Protein AF-A0AAV7WRU9-F1 (afdb_monomer_lite)

Radius of gyration: 47.86 Å; chains: 1; bounding box: 98×31×121 Å

Organism: Pleurodeles waltl (NCBI:txid8319)

Structure (mmCIF, N/CA/C/O backbone):
data_AF-A0AAV7WRU9-F1
#
_entry.id   AF-A0AAV7WRU9-F1
#
loop_
_atom_site.group_PDB
_atom_site.id
_atom_site.type_symbol
_atom_site.label_atom_id
_atom_site.label_alt_id
_atom_site.label_comp_id
_atom_site.label_asym_id
_atom_site.label_entity_id
_atom_site.label_seq_id
_atom_site.pdbx_PDB_ins_code
_atom_site.Cartn_x
_atom_site.Cartn_y
_atom_site.Cartn_z
_atom_site.occupancy
_atom_site.B_iso_or_equiv
_atom_site.auth_seq_id
_atom_site.auth_comp_id
_atom_site.auth_asym_id
_atom_site.auth_atom_id
_atom_site.pdbx_PDB_model_num
ATOM 1 N N . MET A 1 1 ? 52.475 -5.953 -62.722 1.00 72.75 1 MET A N 1
ATOM 2 C CA . MET A 1 1 ? 52.532 -5.851 -61.247 1.00 72.75 1 MET A CA 1
ATOM 3 C C . MET A 1 1 ? 51.825 -4.608 -60.719 1.00 72.75 1 MET A C 1
ATOM 5 O O . MET A 1 1 ? 50.774 -4.775 -60.128 1.00 72.75 1 MET A O 1
ATOM 9 N N . LEU A 1 2 ? 52.297 -3.385 -60.999 1.00 82.56 2 LEU A N 1
ATOM 10 C CA . LEU A 1 2 ? 51.701 -2.142 -60.461 1.00 82.56 2 LEU A CA 1
ATOM 11 C C . LEU A 1 2 ? 50.190 -1.971 -60.725 1.00 82.56 2 LEU A C 1
ATOM 13 O O . LEU A 1 2 ? 49.453 -1.582 -59.827 1.00 82.56 2 LEU A O 1
ATOM 17 N N . LYS A 1 3 ? 49.706 -2.308 -61.929 1.00 86.12 3 LYS A N 1
ATOM 18 C CA . LYS A 1 3 ? 48.269 -2.228 -62.259 1.00 86.12 3 LYS A CA 1
ATOM 19 C C . LYS A 1 3 ? 47.402 -3.217 -61.469 1.00 86.12 3 LYS A C 1
ATOM 21 O O . LYS A 1 3 ? 46.309 -2.851 -61.067 1.00 86.12 3 LYS A O 1
ATOM 26 N N . ALA A 1 4 ? 47.894 -4.434 -61.234 1.00 85.00 4 ALA A N 1
ATOM 27 C CA . ALA A 1 4 ? 47.168 -5.447 -60.463 1.00 85.00 4 ALA A CA 1
ATOM 28 C C . ALA A 1 4 ? 47.045 -5.021 -58.993 1.00 85.00 4 ALA A C 1
ATOM 30 O O . ALA A 1 4 ? 45.946 -4.988 -58.455 1.00 85.00 4 ALA A O 1
ATOM 31 N N . LEU A 1 5 ? 48.150 -4.544 -58.412 1.00 85.19 5 LEU A N 1
ATOM 32 C CA . LEU A 1 5 ? 48.191 -3.993 -57.054 1.00 85.19 5 LEU A CA 1
ATOM 33 C C . LEU A 1 5 ? 47.257 -2.783 -56.886 1.00 85.19 5 LEU A C 1
ATOM 35 O O . LEU A 1 5 ? 46.569 -2.650 -55.880 1.00 85.19 5 LEU A O 1
ATOM 39 N N . SER A 1 6 ? 47.187 -1.911 -57.897 1.00 91.25 6 SER A N 1
ATOM 40 C CA . SER A 1 6 ? 46.262 -0.773 -57.902 1.00 91.25 6 SER A CA 1
ATOM 41 C C . SER A 1 6 ? 44.791 -1.197 -57.980 1.00 91.25 6 SER A C 1
ATOM 43 O O . SER A 1 6 ? 43.951 -0.543 -57.364 1.00 91.25 6 SER A O 1
ATOM 45 N N . MET A 1 7 ? 44.466 -2.260 -58.722 1.00 90.06 7 MET A N 1
ATOM 46 C CA . MET A 1 7 ? 43.100 -2.791 -58.793 1.00 90.06 7 MET A CA 1
ATOM 47 C C . MET A 1 7 ? 42.691 -3.475 -57.487 1.00 90.06 7 MET A C 1
ATOM 49 O O . MET A 1 7 ? 41.582 -3.243 -57.015 1.00 90.06 7 MET A O 1
ATOM 53 N N . GLU A 1 8 ? 43.587 -4.247 -56.871 1.00 91.06 8 GLU A N 1
ATOM 54 C CA . GLU A 1 8 ? 43.353 -4.879 -55.566 1.00 91.06 8 GLU A CA 1
ATOM 55 C C . GLU A 1 8 ? 43.138 -3.841 -54.458 1.00 91.06 8 GLU A C 1
ATOM 57 O O . GLU A 1 8 ? 42.189 -3.956 -53.686 1.00 91.06 8 GLU A O 1
ATOM 62 N N . LEU A 1 9 ? 43.950 -2.777 -54.422 1.00 90.81 9 LEU A N 1
ATOM 63 C CA . LEU A 1 9 ? 43.770 -1.665 -53.481 1.00 90.81 9 LEU A CA 1
ATOM 64 C C . LEU A 1 9 ? 42.423 -0.962 -53.662 1.00 90.81 9 LEU A C 1
ATOM 66 O O . LEU A 1 9 ? 41.749 -0.662 -52.678 1.00 90.81 9 LEU A O 1
ATOM 70 N N . LYS A 1 10 ? 42.020 -0.710 -54.912 1.00 93.38 10 LYS A N 1
ATOM 71 C CA . LYS A 1 10 ? 40.733 -0.078 -55.218 1.00 93.38 10 LYS A CA 1
ATOM 72 C C . LYS A 1 10 ? 39.566 -0.961 -54.774 1.00 93.38 10 LYS A C 1
ATOM 74 O O . LYS A 1 10 ? 38.662 -0.476 -54.102 1.00 93.38 10 LYS A O 1
ATOM 79 N N . HIS A 1 11 ? 39.632 -2.254 -55.078 1.00 92.31 11 HIS A N 1
ATOM 80 C CA . HIS A 1 11 ? 38.611 -3.214 -54.676 1.00 92.31 11 HIS A CA 1
ATOM 81 C C . HIS A 1 11 ? 38.521 -3.366 -53.147 1.00 92.31 11 HIS A C 1
ATOM 83 O O . HIS A 1 11 ? 37.426 -3.396 -52.586 1.00 92.31 11 HIS A O 1
ATOM 89 N N . GLY A 1 12 ? 39.663 -3.387 -52.451 1.00 92.81 12 GLY A N 1
ATOM 90 C CA . GLY A 1 12 ? 39.713 -3.401 -50.988 1.00 92.81 12 GLY A CA 1
ATOM 91 C C . GLY A 1 12 ? 39.088 -2.151 -50.360 1.00 92.81 12 GLY A C 1
ATOM 92 O O . GLY A 1 12 ? 38.331 -2.262 -49.395 1.00 92.81 12 GLY A O 1
ATOM 93 N N . PHE A 1 13 ? 39.337 -0.970 -50.936 1.00 92.75 13 PHE A N 1
ATOM 94 C CA .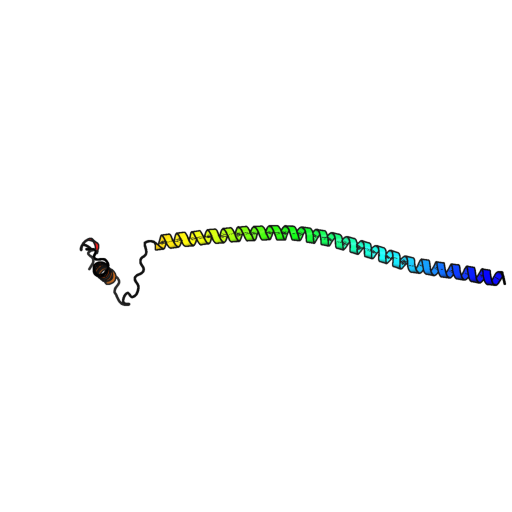 PHE A 1 13 ? 38.702 0.280 -50.507 1.00 92.75 13 PHE A CA 1
ATOM 95 C C . PHE A 1 13 ? 37.187 0.272 -50.726 1.00 92.75 13 PHE A C 1
ATOM 97 O O . PHE A 1 13 ? 36.445 0.649 -49.824 1.00 92.75 13 PHE A O 1
ATOM 104 N N . GLU A 1 14 ? 36.726 -0.182 -51.892 1.00 94.00 14 GLU A N 1
ATOM 105 C CA . GLU A 1 14 ? 35.298 -0.281 -52.217 1.00 94.00 14 GLU A CA 1
ATOM 106 C C . GLU A 1 14 ? 34.573 -1.252 -51.276 1.00 94.00 14 GLU A C 1
ATO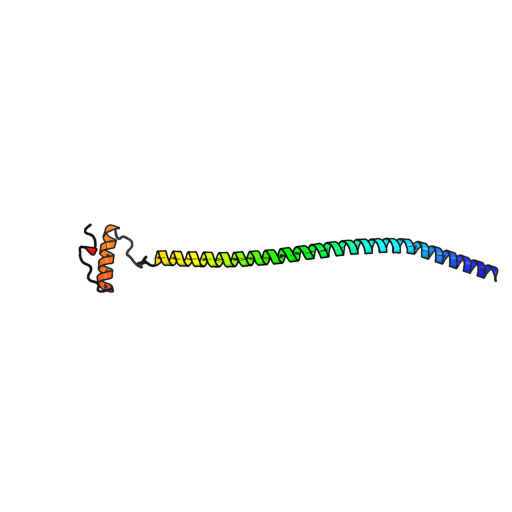M 108 O O . GLU A 1 14 ? 33.502 -0.932 -50.766 1.00 94.00 14 GLU A O 1
ATOM 113 N N . THR A 1 15 ? 35.194 -2.394 -50.970 1.00 94.06 15 THR A N 1
ATOM 114 C CA . THR A 1 15 ? 34.642 -3.399 -50.048 1.00 94.06 15 THR A CA 1
ATOM 115 C C . THR A 1 15 ? 34.591 -2.871 -48.614 1.00 94.06 15 THR A C 1
ATOM 117 O O . THR A 1 15 ? 33.576 -2.992 -47.934 1.00 94.06 15 THR A O 1
ATOM 120 N N . SER A 1 16 ? 35.665 -2.223 -48.153 1.00 92.81 16 SER A N 1
ATOM 121 C CA . SER A 1 16 ? 35.708 -1.590 -46.830 1.00 92.81 16 SER A CA 1
ATOM 122 C C . SER A 1 16 ? 34.661 -0.478 -46.700 1.00 92.81 16 SER A C 1
ATOM 124 O O . SER A 1 16 ? 33.972 -0.385 -45.685 1.00 92.81 16 SER A O 1
ATOM 126 N N . HIS A 1 17 ? 34.484 0.330 -47.748 1.00 92.94 17 HIS A N 1
ATOM 127 C CA . HIS A 1 17 ? 33.475 1.382 -47.775 1.00 92.94 17 HIS A CA 1
ATOM 128 C C . HIS A 1 17 ? 32.049 0.817 -47.759 1.00 92.94 17 HIS A C 1
ATOM 130 O O . HIS A 1 17 ? 31.215 1.305 -46.998 1.00 92.94 17 HIS A O 1
ATOM 136 N N . ALA A 1 18 ? 31.779 -0.240 -48.530 1.00 92.44 18 ALA A N 1
ATOM 137 C CA . ALA A 1 18 ? 30.492 -0.931 -48.509 1.00 92.44 18 ALA A CA 1
ATOM 138 C C . ALA A 1 18 ? 30.169 -1.472 -47.107 1.00 92.44 18 ALA A C 1
ATOM 140 O O . ALA A 1 18 ? 29.094 -1.188 -46.580 1.00 92.44 18 ALA A O 1
ATOM 141 N N . ASN A 1 19 ? 31.134 -2.126 -46.453 1.00 93.00 19 ASN A N 1
ATOM 142 C CA . ASN A 1 19 ? 30.974 -2.625 -45.085 1.00 93.00 19 ASN A CA 1
ATOM 143 C C . ASN A 1 19 ? 30.721 -1.485 -44.078 1.00 93.00 19 ASN A C 1
ATOM 145 O O . ASN A 1 19 ? 29.903 -1.623 -43.171 1.00 93.00 19 ASN A O 1
ATOM 149 N N . GLN A 1 20 ? 31.390 -0.335 -44.229 1.00 92.06 20 GLN A N 1
ATOM 150 C CA . GLN A 1 20 ? 31.143 0.837 -43.377 1.00 92.06 20 GLN A CA 1
ATOM 151 C C . GLN A 1 20 ? 29.724 1.392 -43.536 1.00 92.06 20 GLN A C 1
ATOM 153 O O . GLN A 1 20 ? 29.113 1.799 -42.548 1.00 92.06 20 GLN A O 1
ATOM 158 N N . VAL A 1 21 ? 29.204 1.431 -44.764 1.00 91.69 21 VAL A N 1
ATOM 159 C CA . VAL A 1 21 ? 27.832 1.879 -45.036 1.00 91.69 21 VAL A CA 1
ATOM 160 C C . VAL A 1 21 ? 26.822 0.879 -44.475 1.00 91.69 21 VAL A C 1
ATOM 162 O O . VAL A 1 21 ? 25.853 1.293 -43.840 1.00 91.69 21 VAL A O 1
ATOM 165 N N . GLU A 1 22 ? 27.077 -0.420 -44.637 1.00 93.62 22 GLU A N 1
ATOM 166 C CA . GLU A 1 22 ? 26.208 -1.488 -44.137 1.00 93.62 22 GLU A CA 1
ATOM 167 C C . GLU A 1 22 ? 26.091 -1.478 -42.607 1.00 93.62 22 GLU A C 1
ATOM 169 O O . GLU A 1 22 ? 24.999 -1.659 -42.080 1.00 93.62 22 GLU A O 1
ATOM 174 N N . ILE A 1 23 ? 27.181 -1.195 -41.884 1.00 95.06 23 ILE A N 1
ATOM 175 C CA . ILE A 1 23 ? 27.183 -1.152 -40.410 1.00 95.06 23 ILE A CA 1
ATOM 176 C C . ILE A 1 23 ? 26.592 0.160 -39.867 1.00 95.06 23 ILE A C 1
ATOM 178 O O . ILE A 1 23 ? 26.056 0.187 -38.757 1.00 95.06 23 ILE A O 1
ATOM 182 N N . ARG A 1 24 ? 26.645 1.256 -40.635 1.00 95.19 24 ARG A N 1
ATOM 183 C CA . ARG A 1 24 ? 26.148 2.567 -40.191 1.00 95.19 24 ARG A CA 1
ATOM 184 C C . ARG A 1 24 ? 24.655 2.539 -39.851 1.00 95.19 24 ARG A C 1
ATOM 186 O O . ARG A 1 24 ? 24.286 3.029 -38.789 1.00 95.19 24 ARG A O 1
ATOM 193 N N . GLY A 1 25 ? 23.822 1.953 -40.712 1.00 93.25 25 GLY A N 1
ATOM 194 C CA . GLY A 1 25 ? 22.370 1.880 -40.497 1.00 93.25 25 GLY A CA 1
ATOM 195 C C . GLY A 1 25 ? 21.992 1.172 -39.185 1.00 93.25 25 GLY A C 1
ATOM 196 O O . GLY A 1 25 ? 21.334 1.778 -38.341 1.00 93.25 25 GLY A O 1
ATOM 197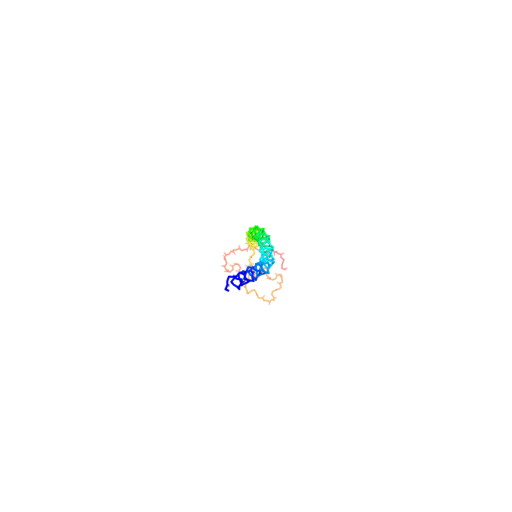 N N . PRO A 1 26 ? 22.477 -0.060 -38.941 1.00 95.31 26 PRO A N 1
ATOM 198 C CA . PRO A 1 26 ? 22.292 -0.757 -37.672 1.00 95.31 26 PRO A CA 1
ATOM 199 C C . PRO A 1 26 ? 22.780 0.031 -36.451 1.00 95.31 26 PRO A C 1
ATOM 201 O O . PRO A 1 26 ? 22.123 0.001 -35.414 1.00 95.31 26 PRO A O 1
ATOM 204 N N . CYS A 1 27 ? 23.904 0.751 -36.552 1.00 95.62 27 CYS A N 1
ATOM 205 C CA . CYS A 1 27 ? 24.388 1.604 -35.463 1.00 95.62 27 CYS A CA 1
ATOM 206 C C . CYS A 1 27 ? 23.437 2.773 -35.167 1.00 95.62 27 CYS A C 1
ATOM 208 O O . CYS A 1 27 ? 23.188 3.070 -34.000 1.00 95.62 27 CYS A O 1
ATOM 210 N N . GLU A 1 28 ? 22.883 3.416 -36.196 1.00 96.00 28 GLU A N 1
ATOM 211 C CA . GLU A 1 28 ? 21.889 4.486 -36.035 1.00 96.00 28 GLU A CA 1
ATOM 212 C C . GLU A 1 28 ? 20.586 3.954 -35.420 1.00 96.00 28 GLU A C 1
ATOM 214 O O . GLU A 1 28 ? 20.026 4.573 -34.514 1.00 96.00 28 GLU A O 1
ATOM 219 N N . ASP A 1 29 ? 20.130 2.777 -35.851 1.00 96.38 29 ASP A N 1
ATOM 220 C CA . ASP A 1 29 ? 18.936 2.130 -35.302 1.00 96.38 29 ASP A CA 1
ATOM 221 C C . ASP A 1 29 ? 19.129 1.687 -33.847 1.00 96.38 29 ASP A C 1
ATOM 223 O O . ASP A 1 29 ? 18.219 1.821 -33.025 1.00 96.38 29 ASP A O 1
ATOM 227 N N . LEU A 1 30 ? 20.316 1.179 -33.501 1.00 97.56 30 LEU A N 1
ATOM 228 C CA . LEU A 1 30 ? 20.677 0.886 -32.115 1.00 97.56 30 LEU A CA 1
ATOM 229 C C . LEU A 1 30 ? 20.728 2.161 -31.271 1.00 97.56 30 LEU A C 1
ATOM 231 O O . LEU A 1 30 ? 20.231 2.140 -30.148 1.00 97.56 30 LEU A O 1
ATOM 235 N N . GLY A 1 31 ? 21.254 3.262 -31.816 1.00 97.69 31 GLY A N 1
ATOM 236 C CA . GLY A 1 31 ? 21.243 4.571 -31.161 1.00 97.69 31 GLY A CA 1
ATOM 237 C C . GLY A 1 31 ? 19.827 5.008 -30.788 1.00 97.69 31 GLY A C 1
ATOM 238 O O . GLY A 1 31 ? 19.549 5.251 -29.619 1.00 97.69 31 GLY A O 1
ATOM 239 N N . LYS A 1 32 ? 18.893 4.965 -31.747 1.00 97.31 32 LYS A N 1
ATOM 240 C CA . LYS A 1 32 ? 17.478 5.294 -31.494 1.00 97.31 32 LYS A CA 1
ATOM 241 C C . LYS A 1 32 ? 16.847 4.398 -30.430 1.00 97.31 32 LYS A C 1
ATOM 243 O O . LYS A 1 32 ? 16.132 4.879 -29.561 1.00 97.31 32 LYS A O 1
ATOM 248 N N . LYS A 1 33 ? 17.126 3.089 -30.465 1.00 97.69 33 LYS A N 1
ATOM 249 C CA . LYS A 1 33 ? 16.615 2.155 -29.447 1.00 97.69 33 LYS A CA 1
ATOM 250 C C . LYS A 1 33 ? 17.161 2.462 -28.055 1.00 97.69 33 LYS A C 1
ATOM 252 O O . LYS A 1 33 ? 16.435 2.289 -27.080 1.00 97.69 33 LYS A O 1
ATOM 257 N N . ILE A 1 34 ? 18.423 2.873 -27.954 1.00 98.06 34 ILE A N 1
ATOM 258 C CA . ILE A 1 34 ? 19.029 3.277 -26.682 1.00 98.06 34 ILE A CA 1
ATOM 259 C C . ILE A 1 34 ? 18.340 4.537 -26.157 1.00 98.06 34 ILE A C 1
ATOM 261 O O . ILE A 1 34 ? 17.955 4.551 -24.990 1.00 98.06 34 ILE A O 1
ATOM 265 N N . ASP A 1 35 ? 18.114 5.536 -27.010 1.00 97.94 35 ASP A N 1
ATOM 266 C CA . ASP A 1 35 ? 17.428 6.774 -26.628 1.00 97.94 35 ASP A CA 1
ATOM 267 C C . ASP A 1 35 ? 15.986 6.505 -26.162 1.00 97.94 35 ASP A C 1
ATOM 269 O O . ASP A 1 35 ? 15.568 6.987 -25.106 1.00 97.94 35 ASP A O 1
ATOM 273 N N . ASP A 1 36 ? 15.249 5.652 -26.879 1.00 98.25 36 ASP A N 1
ATOM 274 C CA . ASP A 1 36 ? 13.893 5.237 -26.500 1.00 98.25 36 ASP A CA 1
ATOM 275 C C . ASP A 1 36 ? 13.872 4.512 -25.145 1.00 98.25 36 ASP A C 1
ATOM 277 O O . ASP A 1 36 ? 13.006 4.758 -24.298 1.00 98.25 36 ASP A O 1
ATOM 281 N N . LEU A 1 37 ? 14.820 3.598 -24.915 1.00 98.12 37 LEU A N 1
ATOM 282 C CA . LEU A 1 37 ? 14.936 2.883 -23.642 1.00 98.12 37 LEU A CA 1
ATOM 283 C C . LEU A 1 37 ? 15.341 3.817 -22.499 1.00 98.12 37 LEU A C 1
ATOM 285 O O . LEU A 1 37 ? 14.823 3.663 -21.391 1.00 98.12 37 LEU A O 1
ATOM 289 N N . ALA A 1 38 ? 16.210 4.794 -22.755 1.00 98.00 38 ALA A N 1
ATOM 290 C CA . ALA A 1 38 ? 16.583 5.809 -21.779 1.00 98.00 38 ALA A CA 1
ATOM 291 C C . ALA A 1 38 ? 15.369 6.663 -21.385 1.00 98.00 38 ALA A C 1
ATOM 293 O O . ALA A 1 38 ? 15.104 6.832 -20.195 1.00 98.00 38 ALA A O 1
ATOM 294 N N . GLY A 1 39 ? 14.567 7.105 -22.360 1.00 98.06 39 GLY A N 1
ATOM 295 C CA . GLY A 1 39 ? 13.333 7.852 -22.102 1.00 98.06 39 GLY A CA 1
ATOM 296 C C . GLY A 1 39 ? 12.315 7.052 -21.286 1.00 98.06 39 GLY A C 1
ATOM 297 O O . GLY A 1 39 ? 11.758 7.553 -20.309 1.00 98.06 39 GLY A O 1
ATOM 298 N N . ARG A 1 40 ? 12.118 5.772 -21.624 1.00 97.94 40 ARG A N 1
ATOM 299 C CA . ARG A 1 40 ? 11.243 4.871 -20.852 1.00 97.94 40 ARG A CA 1
ATOM 300 C C . ARG A 1 40 ? 11.745 4.642 -19.429 1.00 97.94 40 ARG A C 1
ATOM 302 O O . ARG A 1 40 ? 10.934 4.553 -18.514 1.00 97.94 40 ARG A O 1
ATOM 309 N N . THR A 1 41 ? 13.059 4.536 -19.247 1.00 97.88 41 THR A N 1
ATOM 310 C CA . THR A 1 41 ? 13.668 4.358 -17.923 1.00 97.88 41 THR A CA 1
ATOM 311 C C . THR A 1 41 ? 13.436 5.593 -17.060 1.00 97.88 41 THR A C 1
ATOM 313 O O . THR A 1 41 ? 12.950 5.452 -15.944 1.00 97.88 41 THR A O 1
ATOM 316 N N . ALA A 1 42 ? 13.661 6.793 -17.601 1.00 97.50 42 ALA A N 1
ATOM 317 C CA . ALA A 1 42 ? 13.409 8.043 -16.887 1.00 97.50 42 ALA A CA 1
ATOM 318 C C . ALA A 1 42 ? 11.937 8.188 -16.458 1.00 97.50 42 ALA A C 1
ATOM 320 O O . ALA A 1 42 ? 11.657 8.537 -15.314 1.00 97.50 42 ALA A O 1
ATOM 321 N N . ALA A 1 43 ? 10.991 7.853 -17.344 1.00 97.94 43 ALA A N 1
ATOM 322 C CA . ALA A 1 43 ? 9.564 7.896 -17.019 1.00 97.94 43 ALA A CA 1
ATOM 323 C C . ALA A 1 43 ? 9.186 6.913 -15.894 1.00 97.94 43 ALA A C 1
ATOM 325 O O . ALA A 1 43 ? 8.430 7.260 -14.990 1.00 97.94 43 ALA A O 1
ATOM 326 N N . LEU A 1 44 ? 9.740 5.694 -15.919 1.00 97.88 44 LEU A N 1
ATOM 327 C CA . LEU A 1 44 ? 9.517 4.706 -14.860 1.00 97.88 44 LEU A CA 1
ATOM 328 C C . LEU A 1 44 ? 10.141 5.135 -13.528 1.00 97.88 44 LEU A C 1
ATOM 330 O O . LEU A 1 44 ? 9.559 4.887 -12.475 1.00 97.88 44 LEU A O 1
ATOM 334 N N . GLU A 1 45 ? 11.311 5.771 -13.550 1.00 97.88 45 GLU A N 1
ATOM 335 C CA . GLU A 1 45 ? 11.944 6.310 -12.343 1.00 97.88 45 GLU A CA 1
ATOM 336 C C . GLU A 1 45 ? 11.089 7.408 -11.700 1.00 97.88 45 GLU A C 1
ATOM 338 O O . GLU A 1 45 ? 10.918 7.412 -10.478 1.00 97.88 45 GLU A O 1
ATOM 343 N N . GLU A 1 46 ? 10.502 8.290 -12.510 1.00 97.50 46 GLU A N 1
ATOM 344 C CA . GLU A 1 46 ? 9.572 9.320 -12.043 1.00 97.50 46 GLU A CA 1
ATOM 345 C C . GLU A 1 46 ? 8.299 8.705 -11.443 1.00 97.50 46 GLU A C 1
ATOM 347 O O . GLU A 1 46 ? 7.908 9.055 -10.326 1.00 97.50 46 GLU A O 1
ATOM 352 N N . GLU A 1 47 ? 7.692 7.732 -12.128 1.00 98.00 47 GLU A N 1
ATOM 353 C CA . GLU A 1 47 ? 6.496 7.034 -11.645 1.00 98.00 47 GLU A CA 1
ATOM 354 C C . GLU A 1 47 ? 6.764 6.306 -10.320 1.00 98.00 47 GLU A C 1
ATOM 356 O O . GLU A 1 47 ? 5.998 6.431 -9.362 1.00 98.00 47 GLU A O 1
ATOM 361 N N . VAL A 1 48 ? 7.892 5.596 -10.218 1.00 97.62 48 VAL A N 1
ATOM 362 C CA . VAL A 1 48 ? 8.321 4.942 -8.974 1.00 97.62 48 VAL A CA 1
ATOM 363 C C . VAL A 1 48 ? 8.569 5.972 -7.872 1.00 97.62 48 VAL A C 1
ATOM 365 O O . VAL A 1 48 ? 8.235 5.714 -6.713 1.00 97.62 48 VAL A O 1
ATOM 368 N N . GLY A 1 49 ? 9.126 7.137 -8.209 1.00 96.75 49 GLY A N 1
ATOM 369 C CA . GLY A 1 49 ? 9.270 8.264 -7.291 1.00 96.75 49 GLY A CA 1
ATOM 370 C C . GLY A 1 49 ? 7.923 8.711 -6.722 1.00 96.75 49 GLY A C 1
ATOM 371 O O . GLY A 1 49 ? 7.767 8.778 -5.501 1.00 96.75 49 GLY A O 1
A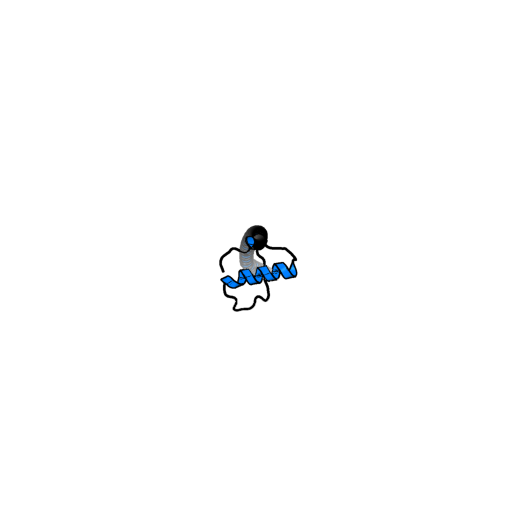TOM 372 N N . GLY A 1 50 ? 6.930 8.925 -7.587 1.00 97.75 50 GLY A N 1
ATOM 373 C CA . GLY A 1 50 ? 5.568 9.285 -7.186 1.00 97.75 50 GLY A CA 1
ATOM 374 C C . GLY A 1 50 ? 4.897 8.212 -6.325 1.00 97.75 50 GLY A C 1
ATOM 375 O O . GLY A 1 50 ? 4.357 8.513 -5.259 1.00 97.75 50 GLY A O 1
ATOM 376 N N . LEU A 1 51 ? 4.997 6.940 -6.721 1.00 97.69 51 LEU A N 1
ATOM 377 C CA . LEU A 1 51 ? 4.433 5.820 -5.962 1.00 97.69 51 LEU A CA 1
ATOM 378 C C . LEU A 1 51 ? 5.042 5.695 -4.562 1.00 97.69 51 LEU A C 1
ATOM 380 O O . LEU A 1 51 ? 4.326 5.372 -3.615 1.00 97.69 51 LEU A O 1
ATOM 384 N N . ARG A 1 52 ? 6.340 5.976 -4.394 1.00 97.31 52 ARG A N 1
ATOM 385 C CA . ARG A 1 52 ? 6.978 5.978 -3.067 1.00 97.31 52 ARG A CA 1
ATOM 386 C C . ARG A 1 52 ? 6.362 7.020 -2.141 1.00 97.31 52 ARG A C 1
ATOM 388 O O . ARG A 1 52 ? 6.117 6.701 -0.982 1.00 97.31 52 ARG A O 1
ATOM 395 N N . VAL A 1 53 ? 6.084 8.223 -2.645 1.00 97.06 53 VAL A N 1
ATOM 396 C CA . VAL A 1 53 ? 5.434 9.283 -1.858 1.00 97.06 53 VAL A CA 1
ATOM 397 C C . VAL A 1 53 ? 4.046 8.830 -1.408 1.00 97.06 53 VAL A C 1
ATOM 399 O O . VAL A 1 53 ? 3.760 8.843 -0.213 1.00 97.06 53 VAL A O 1
ATOM 402 N N . VAL A 1 54 ? 3.233 8.317 -2.336 1.00 97.88 54 VAL A N 1
ATOM 403 C CA . VAL A 1 54 ? 1.882 7.811 -2.034 1.00 97.88 54 VAL A CA 1
ATOM 404 C C . VAL A 1 54 ? 1.916 6.675 -1.007 1.00 97.88 54 VAL A C 1
ATOM 406 O O . VAL A 1 54 ? 1.070 6.600 -0.117 1.00 97.88 54 VAL A O 1
ATOM 409 N N . VAL A 1 55 ? 2.899 5.775 -1.095 1.00 98.25 55 VAL A N 1
ATOM 410 C CA . VAL A 1 55 ? 3.060 4.683 -0.125 1.00 98.25 55 VAL A CA 1
ATOM 411 C C . VAL A 1 55 ? 3.363 5.215 1.276 1.00 98.25 55 VAL A C 1
ATOM 413 O O . VAL A 1 55 ? 2.789 4.707 2.239 1.00 98.25 55 VAL A O 1
ATOM 416 N N . GLU A 1 56 ? 4.232 6.215 1.413 1.00 97.38 56 GLU A N 1
ATOM 417 C CA . GLU A 1 56 ? 4.531 6.808 2.722 1.00 97.38 56 GLU A CA 1
ATOM 418 C C . GLU A 1 56 ? 3.329 7.567 3.299 1.00 97.38 56 GLU A C 1
ATOM 420 O O . GLU A 1 56 ? 3.009 7.395 4.476 1.00 97.38 56 GLU A O 1
ATOM 425 N N . GLU A 1 57 ? 2.590 8.309 2.473 1.00 98.00 57 GLU A N 1
ATOM 426 C CA . GLU A 1 57 ? 1.343 8.963 2.893 1.00 98.00 57 GLU A CA 1
ATOM 427 C C . GLU A 1 57 ? 0.302 7.944 3.379 1.00 98.00 57 GLU A C 1
ATOM 429 O O . GLU A 1 57 ? -0.298 8.113 4.442 1.00 98.00 57 GLU A O 1
ATOM 434 N N . ASN A 1 58 ? 0.129 6.836 2.655 1.00 97.94 58 ASN A N 1
ATOM 435 C CA . ASN A 1 58 ? -0.793 5.772 3.049 1.00 97.94 58 ASN A CA 1
ATOM 436 C C . ASN A 1 58 ? -0.364 5.079 4.350 1.00 97.94 58 ASN A C 1
ATOM 438 O O . ASN A 1 58 ? -1.213 4.747 5.179 1.00 97.94 58 ASN A O 1
ATOM 442 N N . LYS A 1 59 ? 0.941 4.861 4.563 1.00 98.00 59 LYS A N 1
ATOM 443 C CA . LYS A 1 59 ? 1.448 4.313 5.833 1.00 98.00 59 LYS A CA 1
ATOM 444 C C . LYS A 1 59 ? 1.098 5.222 7.004 1.00 98.00 59 LYS A C 1
ATOM 446 O O . LYS A 1 59 ? 0.664 4.725 8.044 1.00 98.00 59 LYS A O 1
ATOM 451 N N . GLU A 1 60 ? 1.255 6.528 6.822 1.00 97.56 60 GLU A N 1
ATOM 452 C CA . GLU A 1 60 ? 0.923 7.516 7.841 1.00 97.56 60 GLU A CA 1
ATOM 453 C C . GLU A 1 60 ? -0.581 7.534 8.140 1.00 97.56 60 GLU A C 1
ATOM 455 O O . GLU A 1 60 ? -0.987 7.471 9.300 1.00 97.56 60 GLU A O 1
ATOM 460 N N . GLN A 1 61 ? -1.425 7.500 7.107 1.00 97.81 61 GLN A N 1
ATOM 461 C CA . GLN A 1 61 ? -2.876 7.394 7.282 1.00 97.81 61 GLN A CA 1
ATOM 462 C C . GLN A 1 61 ? -3.276 6.128 8.051 1.00 97.81 61 GLN A C 1
ATOM 464 O O . GLN A 1 61 ? -4.081 6.194 8.980 1.00 97.81 61 GLN A O 1
ATOM 469 N N . VAL A 1 62 ? -2.687 4.977 7.713 1.00 98.19 62 VAL A N 1
ATOM 470 C CA . VAL A 1 62 ? -2.934 3.713 8.425 1.00 98.19 62 VAL A CA 1
ATOM 471 C C . VAL A 1 62 ? -2.497 3.806 9.887 1.00 98.19 62 VAL A C 1
ATOM 473 O O . VAL A 1 62 ? -3.188 3.273 10.757 1.00 98.19 62 VAL A O 1
ATOM 476 N N . ARG A 1 63 ? -1.380 4.479 10.184 1.00 98.00 63 ARG A N 1
ATOM 477 C CA . ARG A 1 63 ? -0.934 4.713 11.564 1.00 98.00 63 ARG A CA 1
ATOM 478 C C . ARG A 1 63 ? -1.969 5.523 12.345 1.00 98.00 63 ARG A C 1
ATOM 480 O O . ARG A 1 63 ? -2.429 5.054 13.383 1.00 98.00 63 ARG A O 1
ATOM 487 N N . CYS A 1 64 ? -2.393 6.667 11.811 1.00 97.44 64 CYS A N 1
ATOM 488 C CA . CYS A 1 64 ? -3.403 7.522 12.436 1.00 97.44 64 CYS A CA 1
ATOM 489 C C . CYS A 1 64 ? -4.730 6.785 12.666 1.00 97.44 64 CYS A C 1
ATOM 491 O O . CYS A 1 64 ? -5.348 6.927 13.720 1.00 97.44 64 CYS A O 1
ATOM 493 N N . LEU A 1 65 ? -5.163 5.960 11.707 1.00 97.69 65 LEU A N 1
ATOM 494 C CA . LEU A 1 65 ? -6.378 5.156 11.849 1.00 97.69 65 LEU A CA 1
ATOM 495 C C . LEU A 1 65 ? -6.258 4.118 12.970 1.00 97.69 65 LEU A C 1
ATOM 497 O O . LEU A 1 65 ? -7.190 3.983 13.759 1.00 97.69 65 LEU A O 1
ATOM 501 N N . LYS A 1 66 ? -5.116 3.430 13.090 1.00 97.62 66 LYS A N 1
ATOM 502 C CA . LYS A 1 66 ? -4.863 2.477 14.187 1.00 97.62 66 LYS A CA 1
ATOM 503 C C . LYS A 1 66 ? -4.844 3.160 15.554 1.00 97.62 66 LYS A C 1
ATOM 505 O O . LYS A 1 66 ? -5.382 2.633 16.527 1.00 97.62 66 LYS A O 1
ATOM 510 N N . GLU A 1 67 ? -4.244 4.341 15.644 1.00 96.50 67 GLU A N 1
ATOM 511 C CA . GLU A 1 67 ? -4.259 5.139 16.875 1.00 96.50 67 GLU A CA 1
ATOM 512 C C . GLU A 1 67 ? -5.689 5.576 17.229 1.00 96.50 67 GLU A C 1
ATOM 514 O O . GLU A 1 67 ? -6.119 5.443 18.375 1.00 96.50 67 GLU A O 1
ATOM 519 N N . GLY A 1 68 ? -6.472 6.002 16.235 1.00 97.25 68 GLY A N 1
ATOM 520 C CA . GLY A 1 68 ? -7.890 6.309 16.410 1.00 97.25 68 GLY A CA 1
ATOM 521 C C . GLY A 1 68 ? -8.710 5.104 16.882 1.00 97.25 68 GLY A C 1
ATOM 522 O O . GLY A 1 68 ? -9.486 5.222 17.829 1.00 97.25 68 GLY A O 1
ATOM 523 N N . GLU A 1 69 ? -8.511 3.936 16.269 1.00 97.56 69 GLU A N 1
ATOM 524 C CA . GLU A 1 69 ? -9.186 2.685 16.632 1.00 97.56 69 GLU A CA 1
ATOM 525 C C . GLU A 1 69 ? -8.893 2.290 18.083 1.00 97.56 69 GLU A C 1
ATOM 527 O O . GLU A 1 69 ? -9.820 2.051 18.859 1.00 97.56 69 GLU A O 1
ATOM 532 N N . THR A 1 70 ? -7.620 2.292 18.484 1.00 96.44 70 THR A N 1
ATOM 533 C CA . THR A 1 70 ? -7.233 1.963 19.866 1.00 96.44 70 THR A CA 1
ATOM 534 C C . THR A 1 70 ? -7.814 2.958 20.875 1.00 96.44 70 THR A C 1
ATOM 536 O O . THR A 1 70 ? -8.314 2.544 21.922 1.00 96.44 70 THR A O 1
ATOM 539 N N . GLY A 1 71 ? -7.843 4.254 20.546 1.00 97.38 71 GLY A N 1
ATOM 540 C CA . GLY A 1 71 ? -8.476 5.279 21.378 1.00 97.38 71 GLY A CA 1
ATOM 541 C C . GLY A 1 71 ? -9.989 5.085 21.536 1.00 97.38 71 GLY A C 1
ATOM 542 O O . GLY A 1 71 ? -10.522 5.201 22.643 1.00 97.38 71 GLY A O 1
ATOM 543 N N . VAL A 1 72 ? -10.693 4.750 20.451 1.00 97.19 72 VAL A N 1
ATOM 544 C CA . VAL A 1 72 ? -12.136 4.462 20.490 1.00 97.19 72 VAL A CA 1
ATOM 545 C C . VAL A 1 72 ? -12.418 3.196 21.295 1.00 97.19 72 VAL A C 1
ATOM 547 O O . VAL A 1 72 ? -13.313 3.211 22.139 1.00 97.19 72 VAL A O 1
ATOM 550 N N . MET A 1 73 ? -11.634 2.135 21.103 1.00 97.44 73 MET A N 1
ATOM 551 C CA . MET A 1 73 ? -11.775 0.888 21.859 1.00 97.44 73 MET A CA 1
ATOM 552 C C . MET A 1 73 ? -11.565 1.100 23.360 1.00 97.44 73 MET A C 1
ATOM 554 O O . MET A 1 73 ? -12.393 0.660 24.156 1.00 97.44 73 MET A O 1
ATOM 558 N N . ALA A 1 74 ? -10.539 1.859 23.754 1.00 96.19 74 ALA A N 1
ATOM 559 C CA . ALA A 1 74 ? -10.314 2.212 25.157 1.00 96.19 74 ALA A CA 1
ATOM 560 C 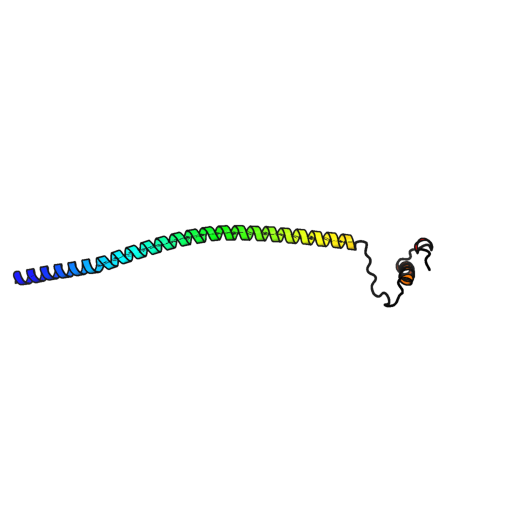C . ALA A 1 74 ? -11.491 3.012 25.746 1.00 96.19 74 ALA A C 1
ATOM 562 O O . ALA A 1 74 ? -11.880 2.824 26.902 1.00 96.19 74 ALA A O 1
ATOM 563 N N . LYS A 1 75 ? -12.103 3.894 24.946 1.00 96.88 75 LYS A N 1
ATOM 564 C CA . LYS A 1 75 ? -13.290 4.648 25.363 1.00 96.88 75 LYS A CA 1
ATOM 565 C C . LYS A 1 75 ? -14.515 3.747 25.524 1.00 96.88 75 LYS A C 1
ATOM 567 O O . LYS A 1 75 ? -15.248 3.921 26.495 1.00 96.88 75 LYS A O 1
ATOM 572 N N . ILE A 1 76 ? -14.728 2.794 24.616 1.00 96.25 76 ILE A N 1
ATOM 573 C CA . ILE A 1 76 ? -15.801 1.795 24.727 1.00 96.25 76 ILE A CA 1
ATOM 574 C C . ILE A 1 76 ? -15.612 0.973 25.999 1.00 96.25 76 ILE A C 1
ATOM 576 O O . ILE A 1 76 ? -16.539 0.886 26.798 1.00 96.25 76 ILE A O 1
ATOM 580 N N . GLU A 1 77 ? -14.410 0.453 26.240 1.00 95.75 77 GLU A N 1
ATOM 581 C CA . GLU A 1 77 ? -14.105 -0.327 27.441 1.00 95.75 77 GLU A CA 1
ATOM 582 C C . GLU A 1 77 ? -14.353 0.483 28.721 1.00 95.75 77 GLU A C 1
ATOM 584 O O . GLU A 1 77 ? -14.983 0.001 29.663 1.00 95.75 77 GLU A O 1
ATOM 589 N N . SER A 1 78 ? -13.934 1.751 28.746 1.00 95.12 78 SER A N 1
ATOM 590 C CA . SER A 1 78 ? -14.212 2.652 29.867 1.00 95.12 78 SER A CA 1
ATOM 591 C C . SER A 1 78 ? -15.715 2.848 30.095 1.00 95.12 78 SER A C 1
ATOM 593 O O . SER A 1 78 ? -16.184 2.773 31.233 1.00 95.12 78 SER A O 1
ATOM 595 N N . LEU A 1 79 ? -16.489 3.071 29.030 1.00 93.81 79 LEU A N 1
ATOM 596 C CA . LEU A 1 79 ? -17.940 3.236 29.115 1.00 93.81 79 LEU A CA 1
ATOM 597 C C . LEU A 1 79 ? -18.632 1.951 29.576 1.00 93.81 79 LEU A C 1
ATOM 599 O O . LEU A 1 79 ? -19.481 2.010 30.462 1.00 93.81 79 LEU A O 1
ATOM 603 N N . GLU A 1 80 ? -18.245 0.794 29.043 1.00 93.44 80 GLU A N 1
ATOM 604 C CA . GLU A 1 80 ? -18.769 -0.498 29.484 1.00 93.44 80 GLU A CA 1
ATOM 605 C C . GLU A 1 80 ? -18.458 -0.766 30.955 1.00 93.44 80 GLU A C 1
ATOM 607 O O . GLU A 1 80 ? -19.341 -1.189 31.703 1.00 93.44 80 GLU A O 1
ATOM 612 N N . ASN A 1 81 ? -17.233 -0.481 31.394 1.00 91.62 81 ASN A N 1
ATOM 613 C CA . ASN A 1 81 ? -16.844 -0.622 32.791 1.00 91.62 81 ASN A CA 1
ATOM 614 C C . ASN A 1 81 ? -17.653 0.317 33.689 1.00 91.62 81 ASN A C 1
ATOM 616 O O . ASN A 1 81 ? -18.128 -0.110 34.738 1.00 91.62 81 ASN A O 1
ATOM 620 N N . ASN A 1 82 ? -17.892 1.560 33.262 1.00 89.25 82 ASN A N 1
ATOM 621 C CA . ASN A 1 82 ? -18.740 2.501 33.994 1.00 89.25 82 ASN A CA 1
ATOM 622 C C . ASN A 1 82 ? -20.198 2.029 34.080 1.00 89.25 82 ASN A C 1
ATOM 624 O O . ASN A 1 82 ? -20.799 2.123 35.149 1.00 89.25 82 ASN A O 1
ATOM 628 N N . LEU A 1 83 ? -20.752 1.472 32.999 1.00 87.25 83 LEU A N 1
ATOM 629 C CA . LEU A 1 83 ? -22.100 0.894 32.993 1.00 87.25 83 LEU A CA 1
ATOM 630 C C . LEU A 1 83 ? -22.199 -0.345 33.893 1.00 87.25 83 LEU A C 1
ATOM 632 O O . LEU A 1 83 ? -23.214 -0.551 34.553 1.00 87.25 83 LEU A O 1
ATOM 636 N N . ARG A 1 84 ? -21.149 -1.172 33.944 1.00 87.88 84 ARG A N 1
ATOM 637 C CA . ARG A 1 84 ? -21.101 -2.378 34.786 1.00 87.88 84 ARG A CA 1
ATOM 638 C C . ARG A 1 84 ? -20.743 -2.091 36.239 1.00 87.88 84 ARG A C 1
ATOM 640 O O . ARG A 1 84 ? -20.989 -2.949 37.077 1.00 87.88 84 ARG A O 1
ATOM 647 N N . ARG A 1 85 ? -20.189 -0.919 36.556 1.00 84.44 85 ARG A N 1
ATOM 648 C CA . ARG A 1 85 ? -19.650 -0.586 37.885 1.00 84.44 85 ARG A CA 1
ATOM 649 C C . ARG A 1 85 ? -20.660 -0.765 39.022 1.00 84.44 85 ARG A C 1
ATOM 651 O O . ARG A 1 85 ? -20.257 -1.107 40.126 1.00 84.44 85 ARG A O 1
ATOM 658 N N . ASN A 1 86 ? -21.948 -0.580 38.736 1.00 79.38 86 ASN A N 1
ATOM 659 C CA . ASN A 1 86 ? -23.034 -0.774 39.700 1.00 79.38 86 ASN A CA 1
ATOM 660 C C . ASN A 1 86 ? -23.858 -2.051 39.444 1.00 79.38 86 ASN A C 1
ATOM 662 O O . ASN A 1 86 ? -24.817 -2.314 40.163 1.00 79.38 86 ASN A O 1
ATOM 666 N N . ASN A 1 87 ? -23.496 -2.854 38.439 1.00 83.62 87 ASN A N 1
ATOM 667 C CA . ASN A 1 87 ? -24.202 -4.083 38.097 1.00 83.62 87 ASN A CA 1
ATOM 668 C C . ASN A 1 87 ? -23.525 -5.275 38.773 1.00 83.62 87 ASN A C 1
ATOM 670 O O . ASN A 1 87 ? -22.443 -5.708 38.373 1.00 83.62 87 ASN A O 1
ATOM 674 N N . LEU A 1 88 ? -24.195 -5.851 39.767 1.00 80.81 88 LEU A N 1
ATOM 675 C CA . LEU A 1 88 ? -23.791 -7.117 40.370 1.00 80.81 88 LEU A CA 1
ATOM 676 C C . LEU A 1 88 ? -24.365 -8.285 39.566 1.00 80.81 88 LEU A C 1
ATOM 678 O O . LEU A 1 88 ? -25.545 -8.302 39.217 1.00 80.81 88 LEU A O 1
ATOM 682 N N . ARG A 1 89 ? -23.524 -9.281 39.273 1.00 83.06 89 ARG A N 1
ATOM 683 C CA . ARG A 1 89 ? -23.951 -10.544 38.661 1.00 83.06 89 ARG A CA 1
ATOM 684 C C . ARG A 1 89 ? -24.007 -11.619 39.735 1.00 83.06 89 ARG A C 1
ATOM 686 O O . ARG A 1 89 ? -22.969 -12.035 40.242 1.00 83.06 89 ARG A O 1
ATOM 693 N N . PHE A 1 90 ? -25.209 -12.085 40.051 1.00 81.44 90 PHE A N 1
ATOM 694 C CA . PHE A 1 90 ? -25.408 -13.229 40.935 1.00 81.44 90 PHE A CA 1
ATOM 695 C C . PHE A 1 90 ? -25.285 -14.520 40.121 1.00 81.44 90 PHE A C 1
ATOM 697 O O . PHE A 1 90 ? -25.997 -14.715 39.137 1.00 81.44 90 PHE A O 1
ATOM 704 N N . LEU A 1 91 ? -24.351 -15.390 40.504 1.00 79.94 91 LEU A N 1
ATOM 705 C CA . LEU A 1 91 ? -24.145 -16.693 39.869 1.00 79.94 91 LEU A CA 1
ATOM 706 C C . LEU A 1 91 ? -24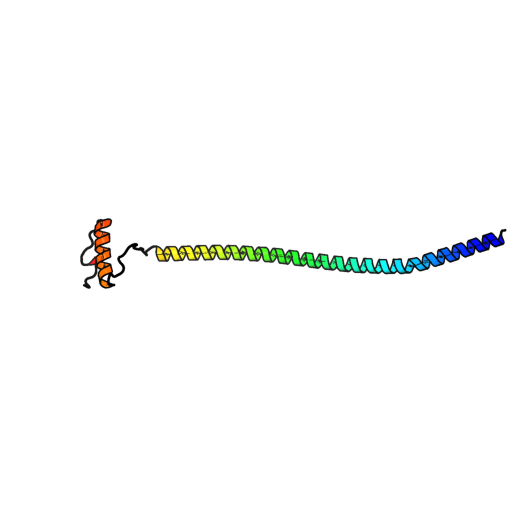.883 -17.776 40.665 1.00 79.94 91 LEU A C 1
ATOM 708 O O . LEU A 1 91 ? -24.933 -17.703 41.889 1.00 79.94 91 LEU A O 1
ATOM 712 N N . ARG A 1 92 ? -25.391 -18.809 39.975 1.00 81.25 92 ARG A N 1
ATOM 713 C CA . ARG A 1 92 ? -26.109 -19.960 40.572 1.00 81.25 92 ARG A CA 1
ATOM 714 C C . ARG A 1 92 ? -27.438 -19.608 41.255 1.00 81.25 92 ARG A C 1
ATOM 716 O O . ARG A 1 92 ? -27.828 -20.258 42.222 1.00 81.25 92 ARG A O 1
ATOM 723 N N . VAL A 1 93 ? -28.146 -18.603 40.743 1.00 81.62 93 VAL A N 1
ATOM 724 C CA . VAL A 1 93 ? -29.547 -18.376 41.120 1.00 81.62 93 VAL A CA 1
ATOM 725 C C . VAL A 1 93 ? -30.386 -19.545 40.579 1.00 81.62 93 VAL A C 1
ATOM 727 O O . VAL A 1 93 ? -30.218 -19.881 39.406 1.00 81.62 93 VAL A O 1
ATOM 730 N N . PRO A 1 94 ? -31.246 -20.190 41.390 1.00 81.31 94 PRO A N 1
ATOM 731 C CA . PRO A 1 94 ? -32.081 -21.290 40.919 1.00 81.31 94 PRO A CA 1
ATOM 732 C C . PRO A 1 94 ? -32.997 -20.851 39.770 1.00 81.31 94 PRO A C 1
ATOM 734 O O . PRO A 1 94 ? -33.734 -19.870 39.885 1.00 81.31 94 PRO A O 1
ATOM 737 N N . GLU A 1 95 ? -32.955 -21.590 38.663 1.00 74.88 95 GLU A N 1
ATOM 738 C CA . GLU A 1 95 ? -33.829 -21.376 37.509 1.00 74.88 95 GLU A CA 1
ATOM 739 C C . GLU A 1 95 ? -35.260 -21.787 37.896 1.00 74.88 95 GLU A C 1
ATOM 741 O O . GLU A 1 95 ? -35.525 -22.962 38.140 1.00 74.88 95 GLU A O 1
ATOM 746 N N . GLY A 1 96 ? -36.174 -20.819 38.026 1.00 76.25 96 GLY A N 1
ATOM 747 C CA . GLY A 1 96 ? -37.568 -21.066 38.427 1.00 76.25 96 GLY A CA 1
ATOM 748 C C . GLY A 1 96 ? -38.113 -20.148 39.523 1.00 76.25 96 GLY A C 1
ATOM 749 O O . GLY A 1 96 ? -39.301 -20.232 39.821 1.00 76.25 96 GLY A O 1
ATOM 750 N N . LEU A 1 97 ? -37.293 -19.259 40.097 1.00 78.94 97 LEU A N 1
ATOM 751 C CA . LEU A 1 97 ? -37.805 -18.183 40.950 1.00 78.94 97 LEU A CA 1
ATOM 752 C C . LEU A 1 97 ? -38.707 -17.248 40.138 1.00 78.94 97 LEU A C 1
ATOM 754 O O . LEU A 1 97 ? -38.279 -16.695 39.122 1.00 78.94 97 LEU A O 1
ATOM 758 N N . ALA A 1 98 ? -39.937 -17.046 40.610 1.00 73.56 98 ALA A N 1
ATOM 759 C CA . ALA A 1 98 ? -40.808 -16.022 40.053 1.00 73.56 98 ALA A CA 1
ATOM 760 C C . ALA A 1 98 ? -40.198 -14.629 40.290 1.00 73.56 98 ALA A C 1
ATOM 762 O O . ALA A 1 98 ? -39.495 -14.397 41.275 1.00 73.56 98 ALA A O 1
ATOM 763 N N . GLU A 1 99 ? -40.488 -13.681 39.399 1.00 70.88 99 GLU A N 1
ATOM 764 C CA . GLU A 1 99 ? -39.894 -12.334 39.404 1.00 70.88 99 GLU A CA 1
ATOM 765 C C . GLU A 1 99 ? -40.092 -11.595 40.749 1.00 70.88 99 GLU A C 1
ATOM 767 O O . GLU A 1 99 ? -39.212 -10.855 41.191 1.00 70.88 99 GLU A O 1
ATOM 772 N N . GLY A 1 100 ? -41.195 -11.874 41.459 1.00 72.50 100 GLY A N 1
ATOM 773 C CA . GLY A 1 100 ? -41.474 -11.350 42.805 1.00 72.50 100 GLY A CA 1
ATOM 774 C C . GLY A 1 100 ? -40.685 -12.019 43.942 1.00 72.50 100 GLY A C 1
ATOM 775 O O . GLY A 1 100 ? -40.368 -11.379 44.942 1.00 72.50 100 GLY A O 1
ATOM 776 N N . GLU A 1 101 ? -40.288 -13.283 43.792 1.00 79.56 101 GLU A N 1
ATOM 777 C CA . GLU A 1 101 ? -39.574 -14.040 44.833 1.00 79.56 101 GLU A CA 1
ATOM 778 C C . GLU A 1 101 ? -38.063 -13.755 44.838 1.00 79.56 101 GLU A C 1
ATOM 780 O O . GLU A 1 101 ? -37.382 -13.961 45.851 1.00 79.56 101 GLU A O 1
ATOM 785 N N . LEU A 1 102 ? -37.530 -13.247 43.720 1.00 82.31 102 LEU A N 1
ATOM 786 C CA . LEU A 1 102 ? -36.109 -12.948 43.545 1.00 82.31 102 LEU A CA 1
ATOM 787 C C . LEU A 1 102 ? -35.608 -11.902 44.550 1.00 82.31 102 LEU A C 1
ATOM 789 O O . LEU A 1 102 ? -34.531 -12.071 45.122 1.00 82.31 102 LEU A O 1
ATOM 793 N N . LYS A 1 103 ? -36.403 -10.858 44.824 1.00 82.38 103 LYS A N 1
ATOM 794 C CA . LYS A 1 103 ? -36.064 -9.834 45.828 1.00 82.38 103 LYS A CA 1
ATOM 795 C C . LYS A 1 103 ? -35.898 -10.441 47.220 1.00 82.38 103 LYS A C 1
ATOM 797 O O . LYS A 1 103 ? -34.887 -10.202 47.879 1.00 82.38 103 LYS A O 1
ATOM 802 N N . GLY A 1 104 ? -36.854 -11.270 47.646 1.00 83.19 104 GLY A N 1
ATOM 803 C CA . GLY A 1 104 ? -36.810 -11.934 48.950 1.00 83.19 104 GLY A CA 1
ATOM 804 C C . GLY A 1 104 ? -35.649 -12.924 49.069 1.00 83.19 104 GLY A C 1
ATOM 805 O O . GLY A 1 104 ? -35.012 -13.017 50.119 1.00 83.19 104 GLY A O 1
ATOM 806 N N . PHE A 1 105 ? -35.328 -13.635 47.985 1.00 83.38 105 PHE A N 1
ATOM 807 C CA . PHE A 1 105 ? -34.154 -14.504 47.926 1.00 83.38 105 PHE A CA 1
ATOM 808 C C . PHE A 1 105 ? -32.843 -13.719 48.080 1.00 83.38 105 PHE A C 1
ATOM 810 O O . PHE A 1 105 ? -32.023 -14.078 48.927 1.00 83.38 105 PHE A O 1
ATOM 817 N N . LEU A 1 106 ? -32.666 -12.628 47.326 1.00 83.56 106 LEU A N 1
ATOM 818 C CA . LEU A 1 106 ? -31.463 -11.793 47.397 1.00 83.56 106 LEU A CA 1
ATOM 819 C C . LEU A 1 106 ? -31.294 -11.130 48.772 1.00 83.56 106 LEU A C 1
ATOM 821 O O . LEU A 1 106 ? -30.187 -11.129 49.304 1.00 83.56 106 LEU A O 1
ATOM 825 N N . ALA A 1 107 ? -32.375 -10.639 49.387 1.00 82.81 107 ALA A N 1
ATOM 826 C CA . ALA A 1 107 ? -32.328 -10.044 50.725 1.00 82.81 107 ALA A CA 1
ATOM 827 C C . ALA A 1 107 ? -31.861 -11.048 51.796 1.00 82.81 107 ALA A C 1
ATOM 829 O O . ALA A 1 107 ? -31.023 -10.719 52.638 1.00 82.81 107 ALA A O 1
ATOM 830 N N . ARG A 1 108 ? -32.344 -12.300 51.739 1.00 83.44 108 ARG A N 1
ATOM 831 C CA . ARG A 1 108 ? -31.879 -13.374 52.636 1.00 83.44 108 ARG A CA 1
ATOM 832 C C . ARG A 1 108 ? -30.408 -13.711 52.408 1.00 83.44 108 ARG A C 1
ATOM 834 O O . ARG A 1 108 ? -29.673 -13.845 53.382 1.00 83.44 108 ARG A O 1
ATOM 841 N N . LEU A 1 109 ? -29.985 -13.809 51.146 1.00 83.94 109 LEU A N 1
ATOM 842 C CA . LEU A 1 109 ? -28.599 -14.104 50.781 1.00 83.94 109 LEU A CA 1
ATOM 843 C C . LEU A 1 109 ? -27.640 -13.022 51.308 1.00 83.94 109 LEU A C 1
ATOM 845 O O . LEU A 1 109 ? -26.633 -13.341 51.930 1.00 83.94 109 LEU A O 1
ATOM 849 N N . ILE A 1 110 ? -27.977 -11.742 51.117 1.00 83.06 110 ILE A N 1
ATOM 850 C CA . ILE A 1 110 ? -27.169 -10.611 51.600 1.00 83.06 110 ILE A CA 1
ATOM 851 C C . ILE A 1 110 ? -27.090 -10.611 53.129 1.00 83.06 110 ILE A C 1
ATOM 853 O O . ILE A 1 110 ? -26.005 -10.450 53.685 1.00 83.06 110 ILE A O 1
ATOM 857 N N . LYS A 1 111 ? -28.216 -10.832 53.817 1.00 82.06 111 LYS A N 1
ATOM 858 C CA . LYS A 1 111 ? -28.246 -10.901 55.283 1.00 82.06 111 LYS A CA 1
ATOM 859 C C . LYS A 1 111 ? -27.365 -12.033 55.820 1.00 82.06 111 LYS A C 1
ATOM 861 O O . LYS A 1 111 ? -26.685 -11.848 56.823 1.00 82.06 111 LYS A O 1
ATOM 866 N N . GLN A 1 112 ? -27.371 -13.183 55.149 1.00 81.38 112 GLN A N 1
ATOM 867 C CA . GLN A 1 112 ? -26.612 -14.360 55.561 1.00 81.38 112 GLN A CA 1
ATOM 868 C C . GLN A 1 112 ? -25.103 -14.214 55.314 1.00 81.38 112 GLN A C 1
ATOM 870 O O . GLN A 1 112 ? -24.316 -14.597 56.173 1.00 81.38 112 GLN A O 1
ATOM 875 N N . GLU A 1 113 ? -24.704 -13.649 54.173 1.00 80.88 113 GLU A N 1
ATOM 876 C CA . GLU A 1 113 ? -23.294 -13.590 53.757 1.00 80.88 113 GLU A CA 1
ATOM 877 C C . GLU A 1 113 ? -22.581 -12.293 54.169 1.00 80.88 113 GLU A C 1
ATOM 879 O O . GLU A 1 113 ? -21.386 -12.300 54.453 1.00 80.88 113 GLU A O 1
ATOM 884 N N . VAL A 1 114 ? -23.295 -11.163 54.204 1.00 78.00 114 VAL A N 1
ATOM 885 C CA . VAL A 1 114 ? -22.706 -9.827 54.430 1.00 78.00 114 VAL A CA 1
ATOM 886 C C . VAL A 1 114 ? -23.010 -9.297 55.840 1.00 78.00 114 VAL A C 1
ATOM 888 O O . VAL A 1 114 ? -22.434 -8.298 56.260 1.00 78.00 114 VAL A O 1
ATOM 891 N N . ASN A 1 115 ? -23.870 -9.983 56.603 1.00 73.38 115 ASN A N 1
ATOM 892 C CA . ASN A 1 115 ? -24.253 -9.630 57.977 1.00 73.38 115 ASN A CA 1
ATOM 893 C C . ASN A 1 115 ? -24.763 -8.179 58.122 1.00 73.38 115 ASN A C 1
ATOM 895 O O . ASN A 1 115 ? -24.494 -7.499 59.111 1.00 73.38 115 ASN A O 1
ATOM 899 N N . VAL A 1 116 ? -25.478 -7.694 57.103 1.00 71.75 116 VAL A N 1
ATOM 900 C CA . VAL A 1 116 ? -26.145 -6.387 57.107 1.00 71.75 116 VAL A CA 1
ATOM 901 C C . VAL A 1 116 ? -27.604 -6.594 57.502 1.00 71.75 116 VAL A C 1
ATOM 903 O O . VAL A 1 116 ? -28.317 -7.384 56.879 1.00 71.75 116 VAL A O 1
ATOM 906 N N . GLU A 1 117 ? -28.061 -5.890 58.536 1.00 63.78 117 GLU A N 1
ATOM 907 C CA . GLU A 1 117 ? -29.481 -5.840 58.884 1.00 63.78 117 GLU A CA 1
ATOM 908 C C . GLU A 1 117 ? -30.212 -4.935 57.888 1.00 63.78 117 GLU A C 1
ATOM 910 O O . GLU A 1 117 ? -30.041 -3.720 57.895 1.00 63.78 117 GLU A O 1
ATOM 915 N N . MET A 1 118 ? -31.009 -5.537 57.004 1.00 63.44 118 MET A N 1
ATOM 916 C CA . MET A 1 118 ? -31.945 -4.808 56.146 1.00 63.44 118 MET A CA 1
ATOM 917 C C . MET A 1 118 ? -33.309 -4.721 56.832 1.00 63.44 118 MET A C 1
ATOM 919 O O . MET A 1 118 ? -33.819 -5.743 57.305 1.00 63.44 118 MET A O 1
ATOM 923 N N . SER A 1 119 ? -33.892 -3.522 56.896 1.00 61.34 119 SER A N 1
ATOM 924 C CA . SER A 1 119 ? -35.219 -3.313 57.479 1.00 61.34 119 SER A CA 1
ATOM 925 C C . SER A 1 119 ? -36.324 -3.762 56.509 1.00 61.34 119 SER A C 1
ATOM 927 O O . SER A 1 119 ? -36.119 -3.816 55.297 1.00 61.34 119 SER A O 1
ATOM 929 N N . GLU A 1 120 ? -37.517 -4.091 57.017 1.00 59.03 120 GLU A N 1
ATOM 930 C CA . GLU A 1 120 ? -38.667 -4.461 56.167 1.00 59.03 120 GLU A CA 1
ATOM 931 C C . GLU A 1 120 ? -39.130 -3.315 55.245 1.00 59.03 120 GLU A C 1
ATOM 933 O O . GLU A 1 120 ? -39.790 -3.568 54.237 1.00 59.03 120 GLU A O 1
ATOM 938 N N . GLU A 1 121 ? -38.764 -2.064 55.547 1.00 59.78 121 GLU A N 1
ATOM 939 C CA . GLU A 1 121 ? -38.998 -0.911 54.667 1.00 59.78 121 GLU A CA 1
ATOM 940 C C . GLU A 1 121 ? -38.057 -0.908 53.450 1.00 59.78 121 GLU A C 1
ATOM 942 O O . GLU A 1 121 ? -38.478 -0.517 52.361 1.00 59.78 121 GLU A O 1
ATOM 947 N N . ASP A 1 122 ? -36.833 -1.432 53.589 1.00 59.00 122 ASP A N 1
ATOM 948 C CA . ASP A 1 122 ? -35.826 -1.478 52.516 1.00 59.00 122 ASP A CA 1
ATOM 949 C C . ASP A 1 122 ? -36.121 -2.547 51.449 1.00 59.00 122 ASP A C 1
ATOM 951 O O . ASP A 1 122 ? -35.623 -2.476 50.325 1.00 59.00 122 ASP A O 1
ATOM 955 N N . ILE A 1 123 ? -36.924 -3.560 51.790 1.00 60.94 123 ILE A N 1
ATOM 956 C CA . ILE A 1 123 ? -37.227 -4.704 50.910 1.00 60.94 123 ILE A CA 1
ATOM 957 C C . ILE A 1 123 ? -38.395 -4.384 49.953 1.00 60.94 123 ILE A C 1
ATOM 959 O O . ILE A 1 123 ? -38.561 -5.051 48.930 1.00 60.94 123 ILE A O 1
ATOM 963 N N . GLY A 1 124 ? -39.132 -3.297 50.213 1.00 51.28 124 GLY A N 1
ATOM 964 C CA . GLY A 1 124 ? -40.323 -2.908 49.464 1.00 51.28 124 GLY A CA 1
ATOM 965 C C . GLY A 1 124 ? -41.484 -3.852 49.773 1.00 51.28 124 GLY A C 1
ATOM 966 O O . GLY A 1 124 ? -41.455 -5.031 49.428 1.00 51.28 124 GLY A O 1
ATOM 967 N N . LYS A 1 125 ? -42.517 -3.331 50.437 1.00 49.50 125 LYS A N 1
ATOM 968 C CA . LYS A 1 125 ? -43.761 -4.059 50.709 1.00 49.50 125 LYS A CA 1
ATOM 969 C C . LYS A 1 125 ? -44.552 -4.247 49.417 1.00 49.50 125 LYS A C 1
ATOM 971 O O . LYS A 1 125 ? -45.457 -3.473 49.163 1.00 49.50 125 LYS A O 1
ATOM 976 N N . ASP A 1 126 ? -44.210 -5.263 48.643 1.00 47.81 126 ASP A N 1
ATOM 977 C CA . ASP A 1 126 ? -45.113 -5.891 47.680 1.00 47.81 126 ASP A CA 1
ATOM 978 C C . ASP A 1 126 ? -44.812 -7.397 47.709 1.00 47.81 126 ASP A C 1
ATOM 980 O O . ASP A 1 126 ? -43.980 -7.906 46.955 1.00 47.81 126 ASP A O 1
ATOM 984 N N . ILE A 1 127 ? -45.431 -8.070 48.687 1.00 46.06 127 ILE A N 1
ATOM 985 C CA . ILE A 1 127 ? -45.671 -9.521 48.699 1.00 46.06 127 ILE A CA 1
ATOM 986 C C . ILE A 1 127 ? -47.071 -9.730 48.134 1.00 46.06 127 ILE A C 1
ATOM 988 O O . ILE A 1 127 ? -47.984 -9.021 48.620 1.00 46.06 127 ILE A O 1
#

Secondary structure (DSSP, 8-state):
-HHHHHHHHHHHHHHHHHHHHHHHHHHHHHHHHHHHHHHHHHHHHHHHHHHHHHHHHHHHHHHHHHHHHHHHHHHHHHHHHHHHTT-----S--TT--TTHHHHHHHHHHHHHH-----TTTT-S--

Sequence (127 aa):
MLKALSMELKHGFETSHANQVEIRGPCEDLGKKIDDLAGRTAALEEEVGGLRVVVEENKEQVRCLKEGETGVMAKIESLENNLRRNNLRFLRVPEGLAEGELKGFLARLIKQEVNVEMSEEDIGKDI

pLDDT: mean 87.8, std 12.35, range [46.06, 98.25]

Foldseek 3Di:
DVVVVVVVVVVVVVVVVVVVVVVVVVVVVVVVVVVVVVVVVVVVVVVVVVVVVVVVVVVVVVVVVVVVVVVVVVVVVVVVCVVCVPPDDDPPDDDPDDPLCVLVVVVVVCCVPVVDDDDPVNSDPDD